Protein AF-A0A401IBC1-F1 (afdb_monomer_lite)

pLDDT: mean 79.83, std 15.47, range [40.84, 96.06]

Radius of gyration: 17.68 Å; chains: 1; bounding box: 28×49×50 Å

Structure (mmCIF, N/CA/C/O backbone):
data_AF-A0A401IBC1-F1
#
_entry.id   AF-A0A401IBC1-F1
#
loop_
_atom_site.group_PDB
_atom_site.id
_atom_site.type_symbol
_atom_site.label_atom_id
_atom_site.label_alt_id
_atom_site.label_comp_id
_atom_site.label_asym_id
_atom_site.label_entity_id
_atom_site.label_seq_id
_atom_site.pdbx_PDB_ins_code
_atom_site.Cartn_x
_atom_site.Cartn_y
_atom_site.Cartn_z
_atom_site.occupancy
_atom_site.B_iso_or_equiv
_atom_site.auth_seq_id
_atom_site.auth_comp_id
_atom_site.auth_asym_id
_atom_site.auth_atom_id
_atom_site.pdbx_PDB_model_num
ATOM 1 N N . GLY A 1 1 ? -4.022 13.722 29.866 1.00 40.84 1 GLY A N 1
ATOM 2 C CA . GLY A 1 1 ? -3.989 12.258 29.740 1.00 40.84 1 GLY A CA 1
ATOM 3 C C . GLY A 1 1 ? -3.602 11.959 28.323 1.00 40.84 1 GLY A C 1
ATOM 4 O O . GLY A 1 1 ? -4.463 11.978 27.461 1.00 40.84 1 GLY A O 1
ATOM 5 N N . GLU A 1 2 ? -2.307 11.832 28.075 1.00 43.16 2 GLU A N 1
ATOM 6 C CA . GLU A 1 2 ? -1.777 11.571 26.741 1.00 43.16 2 GLU A CA 1
ATOM 7 C C . GLU A 1 2 ? -1.790 10.057 26.532 1.00 43.16 2 GLU A C 1
ATOM 9 O O . GLU A 1 2 ? -1.132 9.311 27.256 1.00 43.16 2 GLU A O 1
ATOM 14 N N . THR A 1 3 ? -2.620 9.586 25.605 1.00 49.03 3 THR A N 1
ATOM 15 C CA . THR A 1 3 ? -2.591 8.196 25.145 1.00 49.03 3 THR A CA 1
ATOM 16 C C . THR A 1 3 ? -1.222 7.907 24.520 1.00 49.03 3 THR A C 1
ATOM 18 O O . THR A 1 3 ? -0.759 8.714 23.710 1.00 49.03 3 THR A O 1
ATOM 21 N N . PRO A 1 4 ? -0.552 6.789 24.864 1.00 55.94 4 PRO A N 1
ATOM 22 C CA . PRO A 1 4 ? 0.722 6.438 24.247 1.00 55.94 4 PRO A CA 1
ATOM 23 C C . PRO A 1 4 ? 0.519 6.214 22.742 1.00 55.94 4 PRO A C 1
ATOM 25 O O . PRO A 1 4 ? -0.559 5.755 22.354 1.00 55.94 4 PRO A O 1
ATOM 28 N N . PRO A 1 5 ? 1.526 6.476 21.888 1.00 49.91 5 PRO A N 1
ATOM 29 C CA . PRO A 1 5 ? 1.427 6.145 20.475 1.00 49.91 5 PRO A CA 1
ATOM 30 C C . PRO A 1 5 ? 1.194 4.640 20.359 1.00 49.91 5 PRO A C 1
ATOM 32 O O . PRO A 1 5 ? 2.008 3.837 20.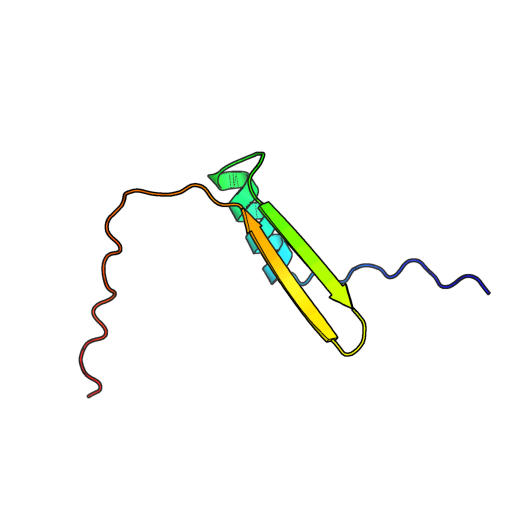828 1.00 49.91 5 PRO A O 1
ATOM 35 N N . GLU A 1 6 ? 0.055 4.261 19.782 1.00 53.25 6 GLU A N 1
ATOM 36 C CA . GLU A 1 6 ? -0.245 2.875 19.463 1.00 53.25 6 GLU A CA 1
ATOM 37 C C . GLU A 1 6 ? 0.914 2.348 18.622 1.00 53.25 6 GLU A C 1
ATOM 39 O O . GLU A 1 6 ? 1.127 2.771 17.485 1.00 53.25 6 GLU A O 1
ATOM 44 N N . ARG A 1 7 ? 1.725 1.453 19.197 1.00 46.44 7 ARG A N 1
ATOM 45 C CA . ARG A 1 7 ? 2.680 0.679 18.410 1.00 46.44 7 ARG A CA 1
ATOM 46 C C . ARG A 1 7 ? 1.833 -0.110 17.430 1.00 46.44 7 ARG A C 1
ATOM 48 O O . ARG A 1 7 ? 1.230 -1.108 17.820 1.00 46.44 7 ARG A O 1
ATOM 55 N N . SER A 1 8 ? 1.759 0.371 16.195 1.00 52.38 8 SER A N 1
ATOM 56 C CA . SER A 1 8 ? 1.075 -0.289 15.100 1.00 52.38 8 SER A CA 1
ATOM 57 C C . SER A 1 8 ? 1.628 -1.705 15.006 1.00 52.38 8 SER A C 1
ATOM 59 O O . SER A 1 8 ? 2.733 -1.956 14.527 1.00 52.38 8 SER A O 1
ATOM 61 N N . ARG A 1 9 ? 0.874 -2.670 15.539 1.00 55.75 9 ARG A N 1
ATOM 62 C CA . ARG A 1 9 ? 1.106 -4.093 15.304 1.00 55.75 9 ARG A CA 1
ATOM 63 C C . ARG A 1 9 ? 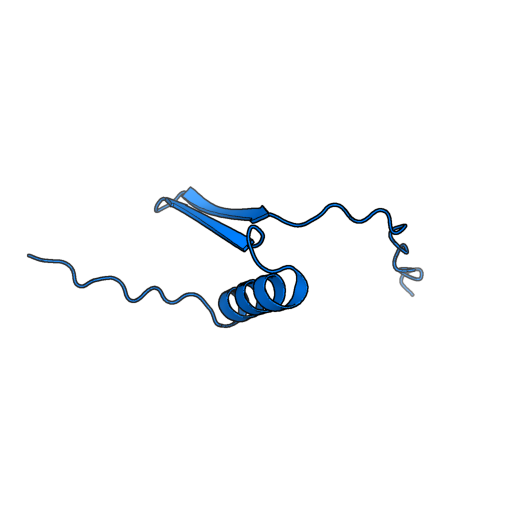0.683 -4.372 13.868 1.00 55.75 9 ARG A C 1
ATOM 65 O O . ARG A 1 9 ? -0.310 -5.045 13.618 1.00 55.75 9 ARG A O 1
ATOM 72 N N . THR A 1 10 ? 1.424 -3.829 12.910 1.00 64.81 10 THR A N 1
ATOM 73 C CA . THR A 1 10 ? 1.344 -4.275 11.528 1.00 64.81 10 THR A CA 1
ATOM 74 C C . THR A 1 10 ? 1.755 -5.742 11.555 1.00 64.81 10 THR A C 1
ATOM 76 O O . THR A 1 10 ? 2.896 -6.060 11.891 1.00 64.81 10 THR A O 1
ATOM 79 N N . GLY A 1 11 ? 0.802 -6.646 11.322 1.00 76.50 11 GLY A N 1
ATOM 80 C CA . GLY A 1 11 ? 1.058 -8.082 11.396 1.00 76.50 11 GLY A CA 1
ATOM 81 C C . GLY A 1 11 ? 2.208 -8.488 10.474 1.00 76.50 11 GLY A C 1
ATOM 82 O O . GLY A 1 11 ? 2.411 -7.876 9.422 1.00 76.50 11 GLY A O 1
ATOM 83 N N . ILE A 1 12 ? 2.942 -9.539 10.855 1.00 83.62 12 ILE A N 1
ATOM 84 C CA . ILE A 1 12 ? 4.081 -10.072 10.085 1.00 83.62 12 ILE A CA 1
ATOM 85 C C . ILE A 1 12 ? 3.693 -10.268 8.610 1.00 83.62 12 ILE A C 1
ATOM 87 O O . ILE A 1 12 ? 4.448 -9.879 7.726 1.00 83.62 12 ILE A O 1
ATOM 91 N N . GLY A 1 13 ? 2.479 -10.768 8.346 1.00 85.75 13 GLY A N 1
ATOM 92 C CA . GLY A 1 13 ? 1.975 -10.978 6.986 1.00 85.75 13 GLY A CA 1
ATOM 93 C C . GLY A 1 13 ? 1.902 -9.703 6.141 1.00 85.75 13 GLY A C 1
ATOM 94 O O . GLY A 1 13 ? 2.356 -9.700 5.000 1.00 85.75 13 GLY A O 1
ATOM 95 N N . LEU A 1 14 ? 1.408 -8.592 6.695 1.00 85.75 14 LEU A N 1
ATOM 96 C CA . LEU A 1 14 ? 1.320 -7.333 5.951 1.00 85.75 14 LEU A CA 1
ATOM 97 C C . LEU A 1 14 ? 2.711 -6.743 5.676 1.00 85.75 14 LEU A C 1
ATOM 99 O O . LEU A 1 14 ? 2.958 -6.236 4.585 1.00 85.75 14 LEU A O 1
ATOM 103 N N . GLN A 1 15 ? 3.643 -6.867 6.624 1.00 86.94 15 GLN A N 1
ATOM 104 C CA . GLN A 1 15 ? 5.040 -6.480 6.403 1.00 86.94 15 GLN A CA 1
ATOM 105 C C . GLN A 1 15 ? 5.684 -7.308 5.283 1.00 86.94 15 GLN A C 1
ATOM 107 O O . GLN A 1 15 ? 6.389 -6.761 4.435 1.00 86.94 15 GLN A O 1
ATOM 112 N N . SER A 1 16 ? 5.407 -8.614 5.230 1.00 89.50 16 SER A N 1
ATOM 113 C CA . SER A 1 16 ? 5.878 -9.483 4.147 1.00 89.50 16 SER A CA 1
ATOM 114 C C . SER A 1 16 ? 5.331 -9.058 2.783 1.00 89.50 16 SER A C 1
ATOM 116 O O . SER A 1 16 ? 6.097 -8.995 1.822 1.00 89.50 16 SER A O 1
ATOM 118 N N . VAL A 1 17 ? 4.040 -8.724 2.697 1.00 89.25 17 VAL A N 1
ATOM 119 C CA . VAL A 1 17 ? 3.409 -8.242 1.456 1.00 89.25 17 VAL A CA 1
ATOM 120 C C . VAL A 1 17 ? 4.020 -6.913 1.013 1.00 89.25 17 VAL A C 1
ATOM 122 O O . VAL A 1 17 ? 4.482 -6.811 -0.122 1.00 89.25 17 VAL A O 1
ATOM 125 N N . LEU A 1 18 ? 4.101 -5.929 1.915 1.00 88.31 18 LEU A N 1
ATOM 126 C CA . LEU A 1 18 ? 4.702 -4.619 1.642 1.00 88.31 18 LEU A CA 1
ATOM 127 C C . LEU A 1 18 ? 6.138 -4.752 1.131 1.00 88.31 18 LEU A C 1
ATOM 129 O O . LEU A 1 18 ? 6.489 -4.190 0.094 1.00 88.31 18 LEU A O 1
ATOM 133 N N . ARG A 1 19 ? 6.953 -5.556 1.823 1.00 88.94 19 ARG A N 1
ATOM 134 C CA . ARG A 1 19 ? 8.337 -5.816 1.425 1.00 88.94 19 ARG A CA 1
ATOM 135 C C . ARG A 1 19 ? 8.414 -6.465 0.046 1.00 88.94 19 ARG A C 1
ATOM 137 O O . ARG A 1 19 ? 9.267 -6.080 -0.745 1.00 88.94 19 ARG A O 1
ATOM 144 N N . ARG A 1 20 ? 7.554 -7.444 -0.251 1.00 92.75 20 ARG A N 1
ATOM 145 C CA . ARG A 1 20 ? 7.575 -8.140 -1.545 1.00 92.75 20 ARG A CA 1
ATOM 146 C C . ARG A 1 20 ? 7.168 -7.213 -2.685 1.00 92.75 20 ARG A C 1
ATOM 148 O O . ARG A 1 20 ? 7.845 -7.211 -3.704 1.00 92.75 20 ARG A O 1
ATOM 155 N N . ILE A 1 21 ? 6.131 -6.398 -2.501 1.00 92.12 21 ILE A N 1
ATOM 156 C CA . ILE A 1 21 ? 5.705 -5.422 -3.513 1.00 92.12 21 ILE A CA 1
ATOM 157 C C . ILE A 1 21 ? 6.833 -4.424 -3.798 1.00 92.12 21 ILE A C 1
ATOM 159 O O . ILE A 1 21 ? 7.169 -4.213 -4.960 1.00 92.12 21 ILE A O 1
ATOM 163 N N . ALA A 1 22 ? 7.477 -3.885 -2.758 1.00 90.31 22 ALA A N 1
ATOM 164 C CA . ALA A 1 22 ? 8.595 -2.957 -2.923 1.00 90.31 22 ALA A CA 1
ATOM 165 C C . ALA A 1 22 ? 9.802 -3.599 -3.631 1.00 90.31 22 ALA A C 1
ATOM 167 O O . ALA A 1 22 ? 10.411 -2.966 -4.486 1.00 90.31 22 ALA A O 1
ATOM 168 N N . LEU A 1 23 ? 10.138 -4.854 -3.308 1.00 91.75 23 LEU A N 1
ATOM 169 C CA . LEU A 1 23 ? 11.252 -5.568 -3.944 1.00 91.75 23 LEU A CA 1
ATOM 170 C C . LEU A 1 23 ? 10.988 -5.907 -5.414 1.00 91.75 23 LEU A C 1
ATOM 172 O O . LEU A 1 23 ? 11.918 -5.866 -6.212 1.00 91.75 23 LEU A O 1
ATOM 176 N N . VAL A 1 24 ? 9.754 -6.284 -5.757 1.00 93.62 24 VAL A N 1
ATOM 177 C CA . VAL A 1 24 ? 9.409 -6.723 -7.117 1.00 93.62 24 VAL A CA 1
ATOM 178 C C . VAL A 1 24 ? 9.155 -5.530 -8.038 1.00 93.62 24 VAL A C 1
ATOM 180 O O . VAL A 1 24 ? 9.575 -5.559 -9.190 1.00 93.62 24 VAL A O 1
ATOM 183 N N . TYR A 1 25 ? 8.489 -4.484 -7.543 1.00 93.12 25 TYR A N 1
ATOM 184 C CA . TYR A 1 25 ? 7.985 -3.402 -8.393 1.00 93.12 25 TYR A CA 1
ATOM 185 C C . TYR A 1 25 ? 8.570 -2.018 -8.079 1.00 93.12 25 TYR A C 1
ATOM 187 O O . TYR A 1 25 ? 8.509 -1.138 -8.935 1.00 93.12 25 TYR A O 1
ATOM 195 N N . GLY A 1 26 ? 9.146 -1.807 -6.891 1.00 92.56 26 GLY A N 1
ATOM 196 C CA . GLY A 1 26 ? 9.645 -0.498 -6.460 1.00 92.56 26 GLY A CA 1
ATOM 197 C C . GLY A 1 26 ? 8.544 0.555 -6.273 1.00 92.56 26 GLY A C 1
ATOM 198 O O . GLY A 1 26 ? 7.348 0.258 -6.263 1.00 92.56 26 GLY A O 1
ATOM 199 N N . GLU A 1 27 ? 8.943 1.818 -6.116 1.00 89.75 27 GLU A N 1
ATOM 200 C CA . GLU A 1 27 ? 7.994 2.936 -6.133 1.00 89.75 27 GLU A CA 1
ATOM 201 C C . GLU A 1 27 ? 7.421 3.154 -7.549 1.00 89.75 27 GLU A C 1
ATOM 203 O O . GLU A 1 27 ? 8.145 2.981 -8.530 1.00 89.75 27 GLU A O 1
ATOM 208 N N . PRO A 1 28 ? 6.139 3.559 -7.697 1.00 91.44 28 PRO A N 1
ATOM 209 C CA . PRO A 1 28 ? 5.197 3.999 -6.662 1.00 91.44 28 PRO A CA 1
ATOM 210 C C . PRO A 1 28 ? 4.202 2.903 -6.217 1.00 91.44 28 PRO A C 1
ATOM 212 O O . PRO A 1 28 ? 3.059 3.223 -5.880 1.00 91.44 28 PRO A O 1
ATOM 215 N N . TYR A 1 29 ? 4.570 1.621 -6.299 1.00 93.81 29 TYR A N 1
ATOM 216 C CA . TYR A 1 29 ? 3.685 0.495 -5.983 1.00 93.81 29 TYR A CA 1
ATOM 217 C C . TYR A 1 29 ? 3.708 0.162 -4.488 1.00 93.81 29 TYR A C 1
ATOM 219 O O . TYR A 1 29 ? 4.713 0.358 -3.807 1.00 93.81 29 TYR A O 1
ATOM 227 N N . GLY A 1 30 ? 2.590 -0.331 -3.951 1.00 90.50 30 GLY A N 1
ATOM 228 C CA . GLY A 1 30 ? 2.482 -0.550 -2.509 1.00 90.50 30 GLY A CA 1
ATOM 229 C C . GLY A 1 30 ? 1.068 -0.808 -2.007 1.00 90.50 30 GLY A C 1
ATOM 230 O O . GLY A 1 30 ? 0.150 -1.078 -2.784 1.00 90.50 30 GLY A O 1
ATOM 231 N N . VAL A 1 31 ? 0.913 -0.711 -0.685 1.00 89.06 31 VAL A N 1
ATOM 232 C CA . VAL A 1 31 ? -0.357 -0.896 0.027 1.00 89.06 31 VAL A CA 1
ATOM 233 C C . VAL A 1 31 ? -0.622 0.311 0.924 1.00 89.06 31 VAL A C 1
ATOM 235 O O . VAL A 1 31 ? 0.263 0.743 1.660 1.00 89.06 31 VAL A O 1
ATOM 238 N N . ALA A 1 32 ? -1.848 0.820 0.894 1.00 87.69 32 ALA A N 1
ATOM 239 C CA . ALA A 1 32 ? -2.374 1.810 1.824 1.00 87.69 32 ALA A CA 1
ATOM 240 C C . ALA A 1 32 ? -3.510 1.199 2.656 1.00 87.69 32 ALA A C 1
ATOM 242 O O . ALA A 1 32 ? -4.228 0.311 2.193 1.00 87.69 32 ALA A O 1
ATOM 243 N N . LEU A 1 33 ? -3.670 1.679 3.888 1.00 88.38 33 LEU A N 1
ATOM 244 C CA . LEU A 1 33 ? -4.709 1.229 4.810 1.00 88.38 33 LEU A CA 1
ATOM 245 C C . LEU A 1 33 ? -5.594 2.402 5.205 1.00 88.38 33 LEU A C 1
ATOM 247 O O . LEU A 1 33 ? -5.095 3.492 5.484 1.00 88.38 33 LEU A O 1
ATOM 251 N N . GLN A 1 34 ? -6.893 2.154 5.272 1.00 92.94 34 GLN A N 1
ATOM 252 C CA . GLN A 1 34 ? -7.876 3.073 5.829 1.00 92.94 34 GLN A CA 1
ATOM 253 C C . GLN A 1 34 ? -8.747 2.282 6.799 1.00 92.94 34 GLN A C 1
ATOM 255 O O . GLN A 1 34 ? -9.347 1.287 6.407 1.00 92.94 34 GLN A O 1
ATOM 260 N N . SER A 1 35 ? -8.805 2.697 8.060 1.00 88.31 35 SER A N 1
ATOM 261 C CA . SER A 1 35 ? -9.563 1.991 9.095 1.00 88.31 35 SER A CA 1
ATOM 262 C C . SER A 1 35 ? -10.343 2.981 9.936 1.00 88.31 35 SER A C 1
ATOM 264 O O . SER A 1 35 ? -9.844 4.062 10.247 1.00 88.31 35 SER A O 1
ATOM 266 N N . GLU A 1 36 ? -11.533 2.572 10.357 1.00 93.94 36 GLU A N 1
ATOM 267 C CA . GLU A 1 36 ? -12.345 3.306 11.320 1.00 93.94 36 GLU A CA 1
ATOM 268 C C . GLU A 1 36 ? -12.861 2.326 12.392 1.00 93.94 36 GLU A C 1
ATOM 270 O O . GLU A 1 36 ? -13.310 1.221 12.053 1.00 93.94 36 GLU A O 1
ATOM 275 N N . PRO A 1 37 ? -12.777 2.670 13.694 1.00 91.25 37 PRO A N 1
ATOM 276 C CA . PRO A 1 37 ? -13.250 1.798 14.765 1.00 91.25 37 PRO A CA 1
ATOM 277 C C . PRO A 1 37 ? -14.704 1.365 14.556 1.00 91.25 37 PRO A C 1
ATOM 279 O O . PRO A 1 37 ? -15.593 2.189 14.367 1.00 91.25 37 PRO A O 1
ATOM 282 N N . GLY A 1 38 ? -14.950 0.055 14.593 1.00 95.31 38 GLY A N 1
ATOM 283 C CA . GLY A 1 38 ? -16.283 -0.515 14.366 1.00 95.31 38 GLY A CA 1
ATOM 284 C C . GLY A 1 38 ? -16.712 -0.624 12.896 1.00 95.31 38 GLY A C 1
ATOM 285 O O . GLY A 1 38 ? -17.704 -1.293 12.635 1.00 95.31 38 GLY A O 1
ATOM 286 N N . GLN A 1 39 ? -15.962 -0.052 11.947 1.00 96.06 39 GLN A N 1
ATOM 287 C CA . GLN A 1 39 ? -16.231 -0.143 10.499 1.00 96.06 39 GLN A CA 1
ATOM 288 C C . GLN A 1 39 ? -15.293 -1.117 9.771 1.00 96.06 39 GLN A C 1
ATOM 290 O O . GLN A 1 39 ? -15.529 -1.485 8.623 1.00 96.06 39 GLN A O 1
ATOM 295 N N . GLY A 1 40 ? -14.221 -1.552 10.436 1.00 93.62 40 GLY A N 1
ATOM 296 C CA . GLY A 1 40 ? -13.226 -2.452 9.861 1.00 93.62 40 GLY A CA 1
ATOM 297 C C . GLY A 1 40 ? -12.084 -1.709 9.166 1.00 93.62 40 GLY A C 1
ATOM 298 O O . GLY A 1 40 ? -11.736 -0.586 9.535 1.00 93.62 40 GLY A O 1
ATOM 299 N N . THR A 1 41 ? -11.456 -2.379 8.198 1.00 91.69 41 THR A N 1
ATOM 300 C CA . THR A 1 41 ? -10.235 -1.914 7.526 1.00 91.69 41 THR A CA 1
ATOM 301 C C . THR A 1 41 ? -10.336 -2.128 6.023 1.00 91.69 41 THR A C 1
ATOM 303 O O . THR A 1 41 ? -10.489 -3.256 5.559 1.00 91.69 41 THR A O 1
ATOM 306 N N . THR A 1 42 ? -10.164 -1.052 5.268 1.00 94.75 42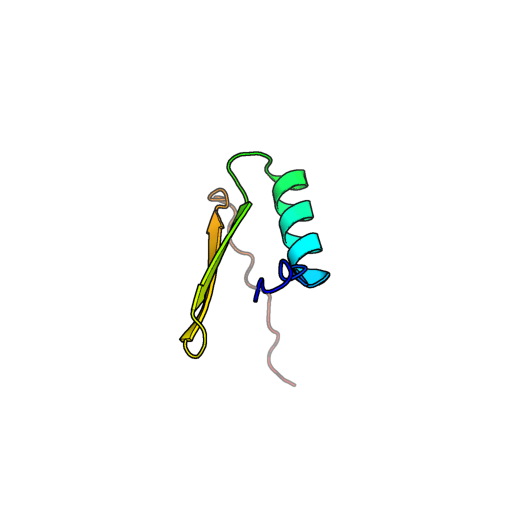 THR A N 1
ATOM 307 C CA . THR A 1 42 ? -9.992 -1.041 3.818 1.00 94.75 42 THR A CA 1
ATOM 308 C C . THR A 1 42 ? -8.506 -1.096 3.476 1.00 94.75 42 THR A C 1
ATOM 310 O O . THR A 1 42 ? -7.707 -0.287 3.953 1.00 94.75 42 THR A O 1
ATOM 313 N N . VAL A 1 43 ? -8.136 -2.045 2.616 1.00 90.75 43 VAL A N 1
ATOM 314 C CA . VAL A 1 43 ? -6.772 -2.227 2.105 1.00 90.75 43 VAL A CA 1
ATOM 315 C C . VAL A 1 43 ? -6.753 -1.849 0.628 1.00 90.75 43 VAL A C 1
ATOM 317 O O . VAL A 1 43 ? -7.476 -2.434 -0.172 1.00 90.75 43 VAL A O 1
ATOM 320 N N . ILE A 1 44 ? -5.927 -0.874 0.260 1.00 93.00 44 ILE A N 1
ATOM 321 C CA . ILE A 1 44 ? -5.830 -0.342 -1.103 1.00 93.00 44 ILE A CA 1
ATOM 322 C C . ILE A 1 44 ? -4.460 -0.717 -1.656 1.00 93.00 44 ILE A C 1
ATOM 324 O O . ILE A 1 44 ? -3.443 -0.308 -1.102 1.00 93.00 44 ILE A O 1
ATOM 328 N N . MET A 1 45 ? -4.418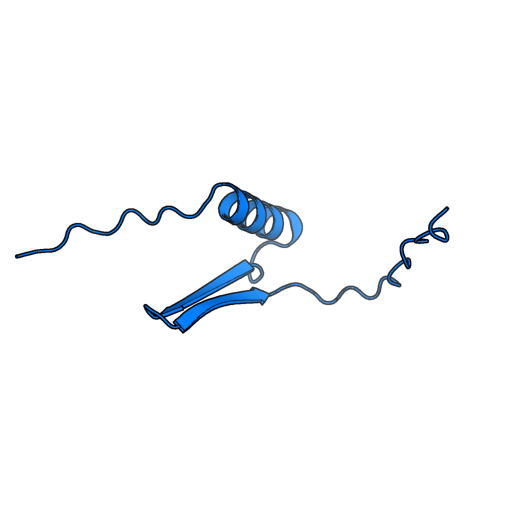 -1.481 -2.746 1.00 91.25 45 MET A N 1
ATOM 329 C CA . MET A 1 45 ? -3.168 -1.916 -3.377 1.00 91.25 45 MET A CA 1
ATOM 330 C C . MET A 1 45 ? -2.975 -1.242 -4.731 1.00 91.25 45 MET A C 1
ATOM 332 O O . MET A 1 45 ? -3.906 -1.161 -5.530 1.00 91.25 45 MET A O 1
ATOM 336 N N . LYS A 1 46 ? -1.747 -0.794 -5.003 1.00 92.19 46 LYS A N 1
ATOM 337 C CA . LYS A 1 46 ? -1.333 -0.277 -6.309 1.00 92.19 46 LYS A CA 1
ATOM 338 C C . LYS A 1 46 ? -0.294 -1.220 -6.898 1.00 92.19 46 LYS A C 1
ATOM 340 O O . LYS A 1 46 ? 0.804 -1.326 -6.356 1.00 92.19 46 LYS A O 1
ATOM 345 N N . LEU A 1 47 ? -0.652 -1.874 -7.999 1.00 92.44 47 LEU A N 1
ATOM 346 C CA . LEU A 1 47 ? 0.165 -2.848 -8.725 1.00 92.44 47 LEU A CA 1
ATOM 347 C C . LEU A 1 47 ? 0.181 -2.492 -10.222 1.00 92.44 47 LEU A C 1
ATOM 349 O O . LEU A 1 47 ? -0.746 -1.820 -10.685 1.00 92.44 47 LEU A O 1
ATOM 353 N N . PRO A 1 48 ? 1.216 -2.891 -10.980 1.00 90.75 48 PRO A N 1
ATOM 354 C CA . PRO A 1 48 ? 1.208 -2.747 -12.431 1.00 90.75 48 PRO A CA 1
ATOM 355 C C . PRO A 1 48 ? 0.176 -3.686 -13.065 1.00 90.75 48 PRO A C 1
ATOM 357 O O . PRO A 1 48 ? -0.092 -4.768 -12.547 1.00 90.75 48 PRO A O 1
ATOM 360 N N . LEU A 1 49 ? -0.374 -3.280 -14.210 1.00 89.81 49 LEU A N 1
ATOM 361 C CA . LEU A 1 49 ? -1.155 -4.178 -15.056 1.00 89.81 49 LEU A CA 1
ATOM 362 C C . LEU A 1 49 ? -0.186 -5.096 -15.805 1.00 89.81 49 LEU A C 1
ATOM 364 O O . LEU A 1 49 ? 0.688 -4.609 -16.524 1.00 89.81 49 LEU A O 1
ATOM 368 N N . THR A 1 50 ? -0.328 -6.406 -15.632 1.00 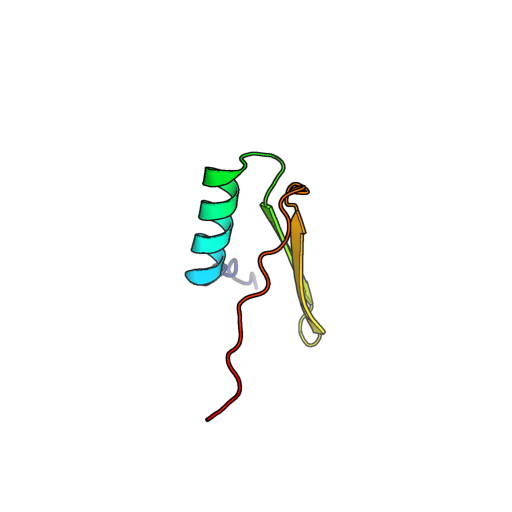81.62 50 THR A N 1
ATOM 369 C CA . THR A 1 50 ? 0.375 -7.406 -16.437 1.00 81.62 50 THR A CA 1
ATOM 370 C C . THR A 1 50 ? -0.545 -7.871 -17.565 1.00 81.62 50 THR A C 1
ATOM 372 O O . THR A 1 50 ? -1.735 -8.083 -17.357 1.00 81.62 50 THR A O 1
ATOM 375 N N . ASN A 1 51 ? 0.002 -8.013 -18.775 1.00 75.50 51 ASN A N 1
ATOM 376 C CA . ASN A 1 51 ? -0.727 -8.550 -19.934 1.00 75.50 51 ASN A CA 1
ATOM 377 C C . ASN A 1 51 ? -0.562 -10.073 -20.064 1.00 75.50 51 ASN A C 1
ATOM 379 O O . ASN A 1 51 ? -0.807 -10.633 -21.132 1.00 75.50 51 ASN A O 1
ATOM 383 N N . GLU A 1 52 ? -0.083 -10.738 -19.014 1.00 73.94 52 GLU A N 1
ATOM 384 C CA . GLU A 1 52 ? 0.075 -12.186 -19.033 1.00 73.94 52 GLU A CA 1
ATOM 385 C C . GLU A 1 52 ? -1.307 -12.831 -18.892 1.00 73.94 52 GLU A C 1
ATOM 387 O O . GLU A 1 52 ? -2.088 -12.406 -18.032 1.00 73.94 52 GLU A O 1
ATOM 392 N N . PRO A 1 53 ? -1.645 -13.806 -19.754 1.00 72.31 53 PRO A N 1
ATOM 393 C CA . PRO A 1 53 ? -2.873 -14.558 -19.589 1.00 72.31 53 PRO A CA 1
ATOM 394 C C . PRO A 1 53 ? -2.846 -15.197 -18.203 1.00 72.31 53 PRO A C 1
ATOM 396 O O . PRO A 1 53 ? -1.848 -15.796 -17.807 1.00 72.31 53 PRO A O 1
ATOM 399 N N . VAL A 1 54 ? -3.932 -15.022 -17.455 1.00 74.50 54 VAL A N 1
ATOM 400 C CA . VAL A 1 54 ? -4.124 -15.739 -16.1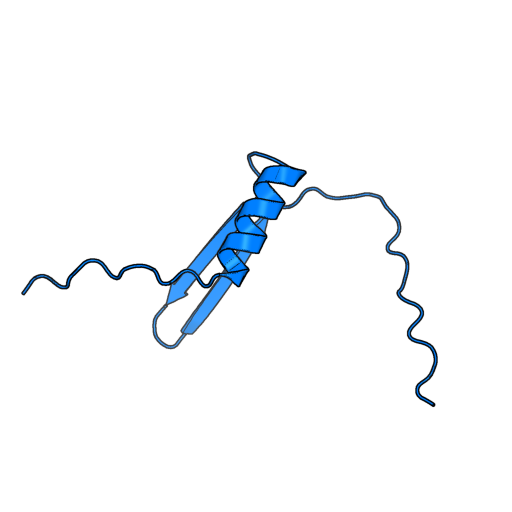98 1.00 74.50 54 VAL A CA 1
ATOM 401 C C . VAL A 1 54 ? -4.210 -17.211 -16.581 1.00 74.50 54 VAL A C 1
ATOM 403 O O . VAL A 1 54 ? -5.156 -17.605 -17.261 1.00 74.50 54 VAL A O 1
ATOM 406 N N . GLU A 1 55 ? -3.194 -17.999 -16.236 1.00 71.12 55 GLU A N 1
ATOM 407 C CA . GLU A 1 55 ? -3.324 -19.450 -16.287 1.00 71.12 55 GLU A CA 1
ATOM 408 C C . GLU A 1 55 ? -4.406 -19.797 -15.263 1.00 71.12 55 GLU A C 1
ATOM 410 O O . GLU A 1 55 ? -4.244 -19.539 -14.070 1.00 71.12 55 GLU A O 1
ATOM 415 N N . GLU A 1 56 ? -5.567 -20.242 -15.744 1.00 71.12 56 GLU A N 1
ATOM 416 C CA . GLU A 1 56 ? -6.610 -20.768 -14.875 1.00 71.12 56 GLU A CA 1
ATOM 417 C C . GLU A 1 56 ? -5.996 -21.966 -14.154 1.00 71.12 56 GLU A C 1
ATOM 419 O O . GLU A 1 56 ? -5.593 -22.933 -14.802 1.00 71.12 56 GLU A O 1
ATOM 424 N N . ASP A 1 57 ? -5.865 -21.877 -12.827 1.00 68.50 57 ASP A N 1
ATOM 425 C CA . ASP A 1 57 ? -5.526 -23.039 -12.018 1.00 68.50 57 ASP A CA 1
ATOM 426 C C . ASP A 1 57 ? -6.547 -24.122 -12.387 1.00 68.50 57 ASP A C 1
ATOM 428 O O . ASP A 1 57 ? -7.749 -23.939 -12.173 1.00 68.50 57 ASP A O 1
ATOM 432 N N . GLU A 1 58 ? -6.089 -25.218 -13.000 1.00 65.69 58 GLU A N 1
ATOM 433 C CA . GLU A 1 58 ? -6.918 -26.397 -13.229 1.00 65.69 58 GLU A CA 1
ATOM 434 C C . GLU A 1 58 ? -7.295 -26.958 -11.848 1.00 65.69 58 GLU A C 1
ATOM 436 O O . GLU A 1 58 ? -6.656 -27.871 -11.321 1.00 65.69 58 GLU A O 1
ATOM 441 N N . GLU A 1 59 ? -8.332 -26.391 -11.225 1.00 65.19 59 GLU A N 1
ATOM 442 C CA . GLU A 1 59 ? -9.104 -27.038 -10.173 1.00 65.19 59 GLU A CA 1
ATOM 443 C C . GLU A 1 59 ? -9.697 -28.292 -10.817 1.00 65.19 59 GLU A C 1
ATOM 445 O O . GLU A 1 59 ? -10.783 -28.293 -11.400 1.00 65.19 59 GLU A O 1
ATOM 450 N N . GLY A 1 60 ? -8.916 -29.375 -10.785 1.00 64.62 60 GLY A N 1
ATOM 451 C CA . GLY A 1 60 ? -9.390 -30.696 -11.155 1.00 64.62 60 GLY A CA 1
ATOM 452 C C . GLY A 1 60 ? -10.690 -30.990 -10.398 1.00 64.62 60 GLY A C 1
ATOM 453 O O . GLY A 1 60 ? -10.846 -30.541 -9.257 1.00 64.62 60 GLY A O 1
ATOM 454 N N . PRO A 1 61 ? -11.644 -31.710 -11.014 1.00 67.12 61 PRO A N 1
ATOM 455 C CA . PRO A 1 61 ? -12.946 -31.939 -10.404 1.00 67.12 61 PRO A CA 1
ATOM 456 C C . PRO A 1 61 ? -12.776 -32.543 -9.001 1.00 67.12 61 PRO A C 1
ATOM 458 O O . PRO A 1 61 ? -11.918 -33.417 -8.829 1.00 67.12 61 PRO A O 1
ATOM 461 N N . PRO A 1 62 ? -13.566 -32.106 -7.999 1.00 69.75 62 PRO A N 1
ATOM 462 C CA . PRO A 1 62 ? -13.528 -32.725 -6.683 1.00 69.75 62 PRO A CA 1
ATOM 463 C C . PRO A 1 62 ? -13.829 -34.221 -6.834 1.00 69.75 62 PRO A C 1
ATOM 465 O O . PRO A 1 62 ? -14.827 -34.592 -7.459 1.00 69.75 62 PRO A O 1
ATOM 468 N N . ALA A 1 63 ? -12.920 -35.050 -6.315 1.00 67.19 63 ALA A N 1
ATOM 469 C CA . ALA A 1 63 ? -13.042 -36.507 -6.288 1.00 67.19 63 ALA A CA 1
ATOM 470 C C . ALA A 1 63 ? -14.233 -36.978 -5.440 1.00 67.19 63 ALA A C 1
ATOM 472 O O . ALA A 1 63 ? -14.534 -36.318 -4.417 1.00 67.19 63 ALA A O 1
#

Foldseek 3Di:
DDDPPPPPCPDPVQVVVQVVQCVPPNPPWGWDWDDDVPPGIDIDTDDDDDPDPPPPPCPDPDD

Sequence (63 aa):
GETPPERSRTGIGLQSVLRRIALVYGEPYGVALQSEPGQGTTVIMKLPLTNEPVEEDEEGPPA

Secondary structure (DSSP, 8-state):
--PPP------HHHHHHHHHHHHHH-TT-EEEEEEETTTEEEEEEE-PPP-S-------PPP-